Protein AF-A0A3B1BC31-F1 (afdb_monomer_lite)

Organism: NCBI:txid652676

Sequence (90 aa):
MARGGARINAGRKKGVPNGKTQKLREEIEKTGLTPLQYLTEQYQNESNDADVRLDAAKAAAPYIHARLSAVQMDANIHFTHEDALALLDD

Radius of gyration: 26.61 Å; chains: 1; bounding box: 47×69×53 Å

pLDDT: mean 85.8, std 9.46, range [51.91, 97.5]

Secondary structure (DSSP, 8-state):
---S-PPTT-SSPTTPPPHHHHHHHHHHHHH---HHHHHHHHHH-TTS-HHHHHHHHHHHHHHHSPPPP-----------HHHHHHTT--

Structure (mmCIF, N/CA/C/O backbone):
data_AF-A0A3B1BC31-F1
#
_entry.id   AF-A0A3B1BC31-F1
#
loop_
_atom_site.group_PDB
_atom_site.id
_atom_site.type_symbol
_atom_site.label_atom_id
_atom_site.label_alt_id
_atom_site.label_comp_id
_atom_site.label_asym_id
_atom_site.label_entity_id
_atom_site.label_seq_id
_atom_site.pdbx_PDB_ins_code
_atom_site.Cartn_x
_atom_site.Cartn_y
_atom_site.Cartn_z
_atom_site.occupancy
_atom_site.B_iso_or_equiv
_atom_site.auth_seq_id
_atom_site.auth_comp_id
_atom_site.auth_asym_id
_atom_site.auth_atom_id
_atom_site.pdbx_PDB_model_num
ATOM 1 N N . MET A 1 1 ? 8.989 37.475 -32.422 1.00 51.91 1 MET A N 1
ATOM 2 C CA . MET A 1 1 ? 8.156 37.034 -31.279 1.00 51.91 1 MET A CA 1
ATOM 3 C C . MET A 1 1 ? 8.597 35.637 -30.871 1.00 51.91 1 MET A C 1
ATOM 5 O O . MET A 1 1 ? 8.459 34.723 -31.676 1.00 51.91 1 MET A O 1
ATOM 9 N N . ALA A 1 2 ? 9.205 35.483 -29.692 1.00 55.94 2 ALA A N 1
ATOM 10 C CA . ALA A 1 2 ? 9.707 34.190 -29.226 1.00 55.94 2 ALA A CA 1
ATOM 11 C C . ALA A 1 2 ? 8.529 33.243 -28.936 1.00 55.94 2 ALA A C 1
ATOM 13 O O . ALA A 1 2 ? 7.656 33.544 -28.121 1.00 55.94 2 ALA A O 1
ATOM 14 N N . ARG A 1 3 ? 8.484 32.140 -29.685 1.00 65.19 3 ARG A N 1
ATOM 15 C CA . ARG A 1 3 ? 7.437 31.112 -29.672 1.00 65.19 3 ARG A CA 1
ATOM 16 C C . ARG A 1 3 ? 7.688 30.157 -28.492 1.00 65.19 3 ARG A C 1
ATOM 18 O O . ARG A 1 3 ? 8.835 29.977 -28.101 1.00 65.19 3 ARG A O 1
ATOM 25 N N . GLY A 1 4 ? 6.616 29.637 -27.889 1.00 73.88 4 GLY A N 1
ATOM 26 C CA . GLY A 1 4 ? 6.584 29.006 -26.561 1.00 73.88 4 GLY A CA 1
ATOM 27 C C . GLY A 1 4 ? 7.742 28.055 -26.228 1.00 73.88 4 GLY A C 1
ATOM 28 O O . GLY A 1 4 ? 7.997 27.093 -26.941 1.00 73.88 4 GLY A O 1
ATOM 29 N N . GLY A 1 5 ? 8.399 28.324 -25.100 1.00 77.69 5 GLY A N 1
ATOM 30 C CA . GLY A 1 5 ? 9.449 27.509 -24.494 1.00 77.69 5 GLY A CA 1
ATOM 31 C C . GLY A 1 5 ? 9.486 27.749 -22.983 1.00 77.69 5 GLY A C 1
ATOM 32 O O . GLY A 1 5 ? 8.863 28.696 -22.488 1.00 77.69 5 GLY A O 1
ATOM 33 N N . ALA A 1 6 ? 10.178 26.878 -22.244 1.00 76.56 6 ALA A N 1
ATOM 34 C CA . ALA A 1 6 ? 10.293 26.979 -20.792 1.00 76.56 6 ALA A CA 1
ATOM 35 C C . ALA A 1 6 ? 10.880 28.344 -20.396 1.00 76.56 6 ALA A C 1
ATOM 37 O O . ALA A 1 6 ? 11.995 28.690 -20.781 1.00 76.56 6 ALA A O 1
ATOM 38 N N . ARG A 1 7 ? 10.106 29.140 -19.651 1.00 84.31 7 ARG A N 1
ATOM 39 C CA . ARG A 1 7 ? 10.562 30.438 -19.137 1.00 84.31 7 ARG A CA 1
ATOM 40 C C . ARG A 1 7 ? 11.278 30.246 -17.807 1.00 84.31 7 ARG A C 1
ATOM 42 O O . ARG A 1 7 ? 11.051 29.257 -17.110 1.00 84.31 7 ARG A O 1
ATOM 49 N N . ILE A 1 8 ? 12.107 31.216 -17.431 1.00 80.12 8 ILE A N 1
ATOM 50 C CA . ILE A 1 8 ? 12.730 31.226 -16.108 1.00 80.12 8 ILE A CA 1
ATOM 51 C C . ILE A 1 8 ? 11.627 31.179 -15.037 1.00 80.12 8 ILE A C 1
ATOM 53 O O . ILE A 1 8 ? 10.648 31.921 -15.118 1.00 80.12 8 ILE A O 1
ATOM 57 N N . ASN A 1 9 ? 11.738 30.242 -14.091 1.00 80.06 9 ASN A N 1
ATOM 58 C CA . ASN A 1 9 ? 10.718 29.930 -13.076 1.00 80.06 9 ASN A CA 1
ATOM 59 C C . ASN A 1 9 ? 9.356 29.420 -13.596 1.00 80.06 9 ASN A C 1
ATOM 61 O O . ASN A 1 9 ? 8.402 29.355 -12.821 1.00 80.06 9 ASN A O 1
ATOM 65 N N . ALA A 1 10 ? 9.232 29.042 -14.870 1.00 82.31 10 ALA A N 1
ATOM 66 C CA . ALA A 1 10 ? 8.013 28.413 -15.366 1.00 82.31 10 ALA A CA 1
ATOM 67 C C . ALA A 1 10 ? 7.936 26.932 -14.975 1.00 82.31 10 ALA A C 1
ATOM 69 O O . ALA A 1 10 ? 8.939 26.221 -14.927 1.00 82.31 10 ALA A O 1
ATOM 70 N N . GLY A 1 11 ? 6.708 26.457 -14.766 1.00 83.12 11 GLY A N 1
ATOM 71 C CA . GLY A 1 11 ? 6.422 25.063 -14.443 1.00 83.12 11 GLY A CA 1
ATOM 72 C C . GLY A 1 11 ? 6.483 24.748 -12.948 1.00 83.12 11 GLY A C 1
ATOM 73 O O . GLY A 1 11 ? 6.618 25.616 -12.086 1.00 83.12 11 GLY A O 1
ATOM 74 N N . ARG A 1 12 ? 6.321 23.463 -12.629 1.00 84.06 12 ARG A N 1
ATOM 75 C CA . ARG A 1 12 ? 6.325 22.968 -11.251 1.00 84.06 12 ARG A CA 1
ATOM 76 C C . ARG A 1 12 ? 7.752 22.957 -10.703 1.00 84.06 12 ARG A C 1
ATOM 78 O O . ARG A 1 12 ? 8.649 22.399 -11.330 1.00 84.06 12 ARG A O 1
ATOM 85 N N . LYS A 1 13 ? 7.944 23.513 -9.502 1.00 85.62 13 LYS A N 1
ATOM 86 C CA . LYS A 1 13 ? 9.232 23.475 -8.792 1.00 85.62 13 LYS A CA 1
ATOM 87 C C . LYS A 1 13 ? 9.725 22.028 -8.651 1.00 85.62 13 LYS A C 1
ATOM 89 O O . LYS A 1 13 ? 8.985 21.152 -8.193 1.00 85.62 13 LYS A O 1
ATOM 94 N N . LYS A 1 14 ? 10.982 21.787 -9.031 1.00 82.94 14 LYS A N 1
ATOM 95 C CA . LYS A 1 14 ? 11.628 20.473 -8.921 1.00 82.94 14 LYS A CA 1
ATOM 96 C C . LYS A 1 14 ? 11.647 20.028 -7.454 1.00 82.94 14 LYS A C 1
ATOM 98 O O . LYS A 1 14 ? 11.943 20.825 -6.573 1.00 82.94 14 LYS A O 1
ATOM 103 N N . GLY A 1 15 ? 11.303 18.767 -7.204 1.00 84.94 15 GLY A N 1
ATOM 104 C CA . GLY A 1 15 ? 11.298 18.176 -5.860 1.00 84.94 15 GLY A CA 1
ATOM 105 C C . GLY A 1 15 ? 10.022 18.401 -5.043 1.00 84.94 15 GLY A C 1
ATOM 106 O O . GLY A 1 15 ? 9.831 17.718 -4.042 1.00 84.94 15 GLY A O 1
ATOM 107 N N . VAL A 1 16 ? 9.106 19.281 -5.470 1.00 86.38 16 VAL A N 1
ATOM 108 C CA . VAL A 1 16 ? 7.815 19.426 -4.780 1.00 86.38 16 VAL A CA 1
ATOM 109 C C . VAL A 1 16 ? 6.985 18.167 -5.029 1.00 86.38 16 VAL A C 1
ATOM 111 O O . VAL A 1 16 ? 6.774 17.846 -6.198 1.00 86.38 16 VAL A O 1
ATOM 114 N N . PRO A 1 17 ? 6.492 17.451 -4.001 1.00 85.00 17 PRO A N 1
ATOM 115 C CA . PRO A 1 17 ? 5.661 16.256 -4.169 1.00 85.00 17 PRO A CA 1
ATOM 116 C C . PRO A 1 17 ? 4.324 16.569 -4.850 1.00 85.00 17 PRO A C 1
ATOM 118 O O . PRO A 1 17 ? 3.931 17.727 -4.969 1.00 85.00 17 PRO A O 1
ATOM 121 N N . ASN A 1 18 ? 3.659 15.549 -5.399 1.00 89.88 18 ASN A N 1
ATOM 122 C CA . ASN A 1 18 ? 2.374 15.747 -6.077 1.00 89.88 18 ASN A CA 1
ATOM 123 C C . ASN A 1 18 ? 1.324 16.160 -5.035 1.00 89.88 18 ASN A C 1
ATOM 125 O O . ASN A 1 18 ? 1.405 15.702 -3.899 1.00 89.88 18 ASN A O 1
ATOM 129 N N . GLY A 1 19 ? 0.321 16.958 -5.407 1.00 90.12 19 GLY A N 1
ATOM 130 C CA . GLY A 1 19 ? -0.749 17.360 -4.488 1.00 90.12 19 GLY A CA 1
ATOM 131 C C . GLY A 1 19 ? -1.446 16.159 -3.837 1.00 90.12 19 GLY A C 1
ATOM 132 O O . GLY A 1 19 ? -1.743 16.190 -2.650 1.00 90.12 19 GLY A O 1
ATOM 133 N N . LYS A 1 20 ? -1.614 15.049 -4.572 1.00 89.56 20 LYS A N 1
ATOM 134 C CA . LYS A 1 20 ? -2.130 13.787 -4.007 1.00 89.56 20 LYS A CA 1
ATOM 135 C C . LYS A 1 20 ? -1.212 13.202 -2.927 1.00 89.56 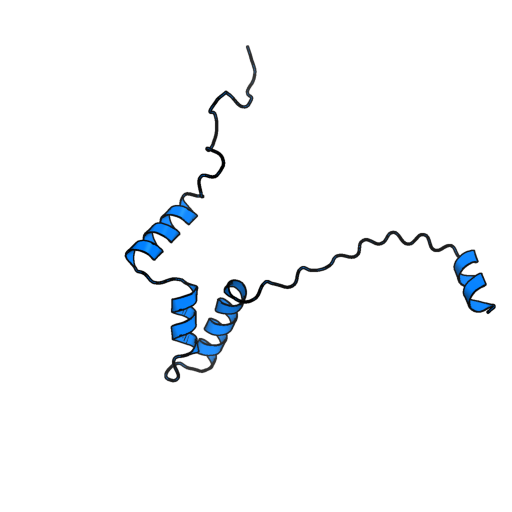20 LYS A C 1
ATOM 137 O O . LYS A 1 20 ? -1.685 12.772 -1.886 1.00 89.56 20 LYS A O 1
ATOM 142 N N . THR A 1 21 ? 0.098 13.210 -3.168 1.00 88.31 21 THR A N 1
ATOM 143 C CA . THR A 1 21 ? 1.099 12.715 -2.212 1.00 88.31 21 THR A CA 1
ATOM 144 C C . THR A 1 21 ? 1.187 13.609 -0.977 1.00 88.31 21 THR A C 1
ATOM 146 O O . THR A 1 21 ? 1.415 13.099 0.111 1.00 88.31 21 THR A O 1
ATOM 149 N N . GLN A 1 22 ? 1.006 14.925 -1.133 1.00 90.25 22 GLN A N 1
ATOM 150 C CA . GLN A 1 22 ? 0.958 15.865 -0.008 1.00 90.25 22 GLN A CA 1
ATOM 151 C C . GLN A 1 22 ? -0.251 15.591 0.883 1.00 90.25 22 GLN A C 1
ATOM 153 O O . GLN A 1 22 ? -0.062 15.335 2.063 1.00 90.25 22 GLN A O 1
ATOM 158 N N . LYS A 1 23 ? -1.458 15.508 0.307 1.00 90.69 23 LYS A N 1
ATOM 159 C CA . LYS A 1 23 ? -2.680 15.184 1.062 1.00 90.69 23 LYS A CA 1
ATOM 160 C C . LYS A 1 23 ? -2.569 13.868 1.827 1.00 90.69 23 LYS A C 1
ATOM 162 O O . LYS A 1 23 ? -2.872 13.831 3.009 1.00 90.69 23 LYS A O 1
ATOM 167 N N . LEU A 1 24 ? -2.063 12.821 1.171 1.00 88.38 24 LEU A N 1
ATOM 168 C CA . LEU A 1 24 ? -1.845 11.528 1.821 1.00 88.38 24 LEU A CA 1
ATOM 169 C C . LEU A 1 24 ? -0.890 11.649 3.018 1.00 88.38 24 LEU A C 1
ATOM 171 O O . LEU A 1 24 ? -1.146 11.072 4.066 1.00 88.38 24 LEU A O 1
ATOM 175 N N . ARG A 1 25 ? 0.209 12.403 2.879 1.00 88.50 25 ARG A N 1
ATOM 176 C CA . ARG A 1 25 ? 1.152 12.636 3.984 1.00 88.50 25 ARG A CA 1
ATOM 177 C C . ARG A 1 25 ? 0.511 13.420 5.123 1.00 88.50 25 ARG A C 1
ATOM 179 O O . ARG A 1 25 ? 0.659 13.016 6.264 1.00 88.50 25 ARG A O 1
ATOM 186 N N . GLU A 1 26 ? -0.238 14.472 4.812 1.00 90.88 26 GLU A N 1
ATOM 187 C CA . GLU A 1 26 ? -0.967 15.260 5.812 1.00 90.88 26 GLU A CA 1
ATOM 188 C C . GLU A 1 26 ? -2.009 14.416 6.562 1.00 90.88 26 GLU A C 1
ATOM 190 O O . GLU A 1 26 ? -2.186 14.572 7.766 1.00 90.88 26 GLU A O 1
ATOM 195 N N . GLU A 1 27 ? -2.713 13.517 5.872 1.00 89.00 27 GLU A N 1
ATOM 196 C CA . GLU A 1 27 ? -3.670 12.590 6.488 1.00 89.00 27 GLU A CA 1
ATOM 197 C C . GLU A 1 27 ? -2.970 11.576 7.399 1.00 89.00 27 GLU A C 1
ATOM 199 O O . GLU A 1 27 ? -3.425 11.347 8.521 1.00 89.00 27 GLU A O 1
ATOM 204 N N . ILE A 1 28 ? -1.834 11.024 6.963 1.00 91.56 28 ILE A N 1
ATOM 205 C CA . ILE A 1 28 ? -1.006 10.127 7.780 1.00 91.56 28 ILE A CA 1
ATOM 206 C C . ILE A 1 28 ? -0.463 10.865 9.009 1.00 91.56 28 ILE A C 1
ATOM 208 O O . ILE A 1 28 ? -0.497 10.322 10.105 1.00 91.56 28 ILE A O 1
ATOM 212 N N . GLU A 1 29 ? -0.006 12.110 8.864 1.00 89.69 29 GLU A N 1
ATOM 213 C CA . GLU A 1 29 ? 0.487 12.925 9.982 1.00 89.69 29 GLU A CA 1
ATOM 214 C C . GLU A 1 29 ? -0.621 13.253 10.992 1.00 89.69 29 GLU A C 1
ATOM 216 O O . GLU A 1 29 ? -0.379 13.237 12.196 1.00 89.69 29 GLU A O 1
ATOM 221 N N . LYS A 1 30 ? -1.849 13.509 10.521 1.00 90.94 30 LYS A N 1
ATOM 222 C CA . LYS A 1 30 ? -3.006 13.782 11.391 1.00 90.94 30 LYS A CA 1
ATOM 223 C C . LYS A 1 30 ? -3.491 12.549 12.141 1.00 90.94 30 LYS A C 1
ATOM 225 O O . LYS A 1 30 ? -3.896 12.660 13.293 1.00 90.94 30 LYS A O 1
ATOM 230 N N . THR A 1 31 ? -3.528 11.403 11.468 1.00 90.44 31 THR A N 1
ATOM 231 C CA . THR A 1 31 ? -4.092 10.163 12.023 1.00 90.44 31 THR A CA 1
ATOM 232 C C . THR A 1 31 ? -3.053 9.314 12.747 1.00 90.44 31 THR A C 1
ATOM 234 O O . THR A 1 31 ? -3.417 8.496 13.584 1.00 90.44 31 THR A O 1
ATOM 237 N N . GLY A 1 32 ? -1.768 9.484 12.427 1.00 90.50 32 GLY A N 1
ATOM 238 C CA . GLY A 1 32 ? -0.683 8.611 12.875 1.00 90.50 32 GLY A CA 1
ATOM 239 C C . GLY A 1 32 ? -0.728 7.207 12.265 1.00 90.50 32 GLY A C 1
ATOM 240 O O . GLY A 1 32 ? 0.132 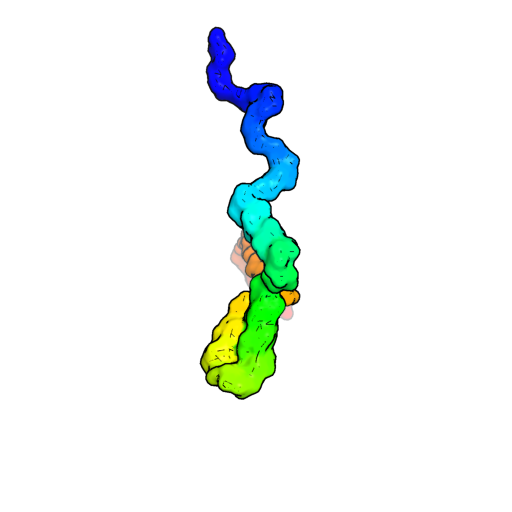6.389 12.584 1.00 90.50 32 GLY A O 1
ATOM 241 N N . LEU A 1 33 ? -1.706 6.921 11.397 1.00 91.25 33 LEU A N 1
ATOM 242 C CA . LEU A 1 33 ? -1.955 5.594 10.852 1.00 91.25 33 LEU A CA 1
ATOM 243 C C . LEU A 1 33 ? -1.433 5.514 9.419 1.00 91.25 33 LEU A C 1
ATOM 245 O O . LEU A 1 33 ? -1.920 6.184 8.506 1.00 91.25 33 LEU A O 1
ATOM 249 N N . THR A 1 34 ? -0.434 4.668 9.205 1.00 92.56 34 THR A N 1
ATOM 250 C CA . THR A 1 34 ? 0.063 4.383 7.857 1.00 92.56 34 THR A CA 1
ATOM 251 C C . THR A 1 34 ? -0.754 3.269 7.193 1.00 92.56 34 THR A C 1
ATOM 253 O O . THR A 1 34 ? -1.260 2.380 7.884 1.00 92.56 34 THR A O 1
ATOM 256 N N . PRO A 1 35 ? -0.826 3.232 5.847 1.00 90.06 35 PRO A N 1
ATOM 257 C CA . PRO A 1 35 ? -1.457 2.119 5.135 1.00 90.06 35 PRO A CA 1
ATOM 258 C C . PRO A 1 35 ? -0.878 0.751 5.525 1.00 90.06 35 PRO A C 1
ATOM 260 O O . PRO A 1 35 ? -1.615 -0.220 5.663 1.00 90.06 35 PRO A O 1
ATOM 263 N N . LEU A 1 36 ? 0.438 0.684 5.757 1.00 93.56 36 LEU A N 1
ATOM 264 C CA . LEU A 1 36 ? 1.107 -0.541 6.185 1.00 93.56 36 LEU A CA 1
ATOM 265 C C . LEU A 1 36 ? 0.665 -0.983 7.587 1.00 93.56 36 LEU A C 1
ATOM 267 O O . LEU A 1 36 ? 0.400 -2.166 7.790 1.00 93.56 36 LEU A O 1
ATOM 271 N N . GLN 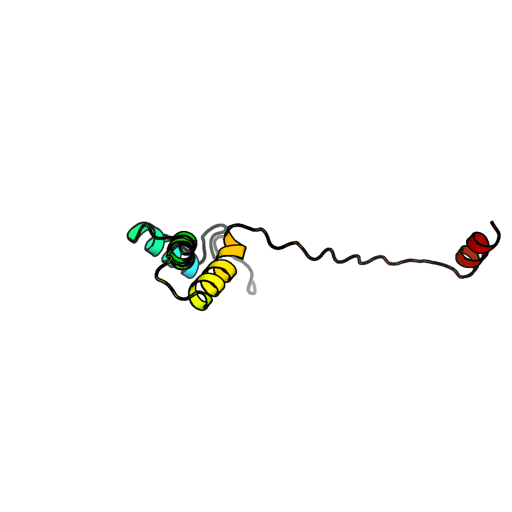A 1 37 ? 0.579 -0.055 8.544 1.00 94.19 37 GLN A N 1
ATOM 272 C CA . GLN A 1 37 ? 0.122 -0.368 9.903 1.00 94.19 37 GLN A CA 1
ATOM 273 C C . GLN A 1 37 ? -1.309 -0.894 9.896 1.00 94.19 37 GLN A C 1
ATOM 275 O O . GLN A 1 37 ? -1.556 -1.950 10.466 1.00 94.19 37 GLN A O 1
ATOM 280 N N . TYR A 1 38 ? -2.209 -0.232 9.167 1.00 94.38 38 TYR A N 1
ATOM 281 C CA . TYR A 1 38 ? -3.590 -0.689 9.041 1.00 94.38 38 TYR A CA 1
ATOM 282 C C . TYR A 1 38 ? -3.675 -2.128 8.513 1.00 94.38 38 TYR A C 1
ATOM 284 O O . TYR A 1 38 ? -4.322 -2.979 9.119 1.00 94.38 38 TYR A O 1
ATOM 292 N N . LEU A 1 39 ? -2.985 -2.432 7.409 1.00 95.44 39 LEU A N 1
ATOM 293 C CA . LEU A 1 39 ? -2.988 -3.785 6.843 1.00 95.44 39 LEU A CA 1
ATOM 294 C C . LEU A 1 39 ? -2.382 -4.806 7.814 1.00 95.44 39 LEU A C 1
ATOM 296 O O . LEU A 1 39 ? -2.882 -5.925 7.913 1.00 95.44 39 LEU A O 1
ATOM 300 N N . THR A 1 40 ? -1.347 -4.403 8.554 1.00 95.12 40 THR A N 1
ATOM 301 C CA . THR A 1 40 ? -0.700 -5.230 9.580 1.00 95.12 40 THR A CA 1
ATOM 302 C C . THR A 1 40 ? -1.657 -5.598 10.702 1.00 95.12 40 THR A C 1
ATOM 304 O O . THR A 1 40 ? -1.766 -6.773 11.040 1.00 95.12 40 THR A O 1
ATOM 307 N N . GLU A 1 41 ? -2.417 -4.634 11.214 1.00 95.62 41 GLU A N 1
ATOM 308 C CA . GLU A 1 41 ? -3.453 -4.886 12.217 1.00 95.62 41 GLU A CA 1
ATOM 309 C C . GLU A 1 41 ? -4.513 -5.868 11.699 1.00 95.62 41 GLU A C 1
ATOM 311 O O . GLU A 1 41 ? -4.907 -6.784 12.419 1.00 95.62 41 GLU A O 1
ATOM 316 N N . GLN A 1 42 ? -4.934 -5.743 10.434 1.00 96.31 42 GLN A N 1
ATOM 317 C CA . GLN A 1 42 ? -5.968 -6.616 9.872 1.00 96.31 42 GLN A CA 1
ATOM 318 C C . GLN A 1 42 ? -5.519 -8.069 9.691 1.00 96.31 42 GLN A C 1
ATOM 320 O O . GLN A 1 42 ? -6.290 -8.970 10.027 1.00 96.31 42 GLN A O 1
ATOM 325 N N . TYR A 1 43 ? -4.308 -8.332 9.179 1.00 95.75 43 TYR A N 1
ATOM 326 C CA . TYR A 1 43 ? -3.859 -9.719 8.980 1.00 95.75 43 TYR A CA 1
ATOM 327 C C . TYR A 1 43 ? -3.348 -10.388 10.264 1.00 95.75 43 TYR A C 1
ATOM 329 O O . TYR A 1 43 ? -3.355 -11.622 10.354 1.00 95.75 43 TYR A O 1
ATOM 337 N N . GLN A 1 44 ? -2.912 -9.605 11.258 1.00 95.50 44 GLN A N 1
ATOM 338 C CA . GLN A 1 44 ? -2.508 -10.121 12.570 1.00 95.50 44 GLN A CA 1
ATOM 339 C C . GLN A 1 44 ? -3.696 -10.379 13.501 1.00 95.50 44 GLN A C 1
ATOM 341 O O . GLN A 1 44 ? -3.576 -11.198 14.407 1.00 95.50 44 GLN A O 1
ATOM 346 N N . ASN A 1 45 ? -4.843 -9.736 13.276 1.00 96.38 45 ASN A N 1
ATOM 347 C CA . ASN A 1 45 ? -6.039 -9.971 14.074 1.00 96.38 45 ASN A CA 1
ATOM 348 C C . ASN A 1 45 ? -6.605 -11.385 13.842 1.00 96.38 45 ASN A C 1
ATOM 350 O O . ASN A 1 45 ? -7.156 -11.683 12.785 1.00 96.38 45 ASN A O 1
ATOM 354 N N . GLU A 1 46 ? -6.513 -12.242 14.859 1.00 94.69 46 GLU A N 1
ATOM 355 C CA . GLU A 1 46 ? -7.001 -13.627 14.827 1.00 94.69 46 GLU A CA 1
ATOM 356 C C . GLU A 1 46 ? -8.530 -13.745 14.784 1.00 94.69 46 GLU A C 1
ATOM 358 O O . GLU A 1 46 ? -9.048 -14.791 14.405 1.00 94.69 46 GLU A O 1
ATOM 363 N N . SER A 1 47 ? -9.258 -12.681 15.139 1.00 96.94 47 SER A N 1
ATOM 364 C CA . SER A 1 47 ? -10.727 -12.659 15.064 1.00 96.94 47 SER A CA 1
ATOM 365 C C . SER A 1 47 ? -11.249 -12.430 13.642 1.00 96.94 47 SER A C 1
ATOM 367 O O . SER A 1 47 ? -12.438 -12.618 13.393 1.00 96.94 47 SER A O 1
ATOM 369 N N . ASN A 1 48 ? -10.385 -11.997 12.718 1.00 95.25 48 ASN A N 1
ATOM 370 C CA . ASN A 1 48 ? -10.746 -11.811 11.319 1.00 95.25 48 ASN A CA 1
ATOM 371 C C . ASN A 1 48 ? -10.758 -13.150 10.576 1.00 95.25 48 ASN A C 1
ATOM 373 O O . ASN A 1 48 ? -9.953 -14.042 10.852 1.00 95.25 48 ASN A O 1
ATOM 377 N N . ASP A 1 49 ? -11.629 -13.250 9.574 1.00 97.12 49 ASP A N 1
ATOM 378 C CA . ASP A 1 49 ? -11.670 -14.409 8.688 1.00 97.12 49 ASP A CA 1
ATOM 379 C C . ASP A 1 49 ? -10.336 -14.603 7.946 1.00 97.12 49 ASP A C 1
ATOM 381 O O . ASP A 1 49 ? -9.618 -13.644 7.634 1.00 97.12 49 ASP A O 1
ATOM 385 N N . ALA A 1 50 ? -10.000 -15.859 7.653 1.00 96.19 50 ALA A N 1
ATOM 386 C CA . ALA A 1 50 ? -8.736 -16.235 7.032 1.00 96.19 50 ALA A CA 1
ATOM 387 C C . ALA A 1 50 ? -8.538 -15.547 5.673 1.00 96.19 50 ALA A C 1
ATOM 389 O O . ALA A 1 50 ? -7.426 -15.110 5.367 1.00 96.19 50 ALA A O 1
ATOM 390 N N . ASP A 1 51 ? -9.614 -15.383 4.901 1.00 97.06 51 ASP A N 1
ATOM 391 C CA . ASP A 1 51 ? -9.578 -14.732 3.591 1.00 97.06 51 ASP A CA 1
ATOM 392 C C . ASP A 1 51 ? -9.221 -13.246 3.699 1.00 97.06 51 ASP A C 1
ATOM 394 O O . ASP A 1 51 ? -8.353 -12.759 2.971 1.00 97.06 51 ASP A O 1
ATOM 398 N N . VAL A 1 52 ? -9.810 -12.535 4.668 1.00 96.56 52 VAL A N 1
ATOM 399 C CA . VAL A 1 52 ? -9.511 -11.117 4.935 1.00 96.56 52 VAL A CA 1
ATOM 400 C C . VAL A 1 52 ? -8.055 -10.949 5.356 1.00 96.56 52 VAL A C 1
ATOM 402 O O . VAL A 1 52 ? -7.362 -10.041 4.892 1.00 96.56 52 VAL A O 1
ATOM 405 N N . ARG A 1 53 ? -7.562 -11.852 6.209 1.00 97.50 53 ARG A N 1
ATOM 406 C CA . ARG A 1 53 ? -6.169 -11.829 6.663 1.00 97.50 53 ARG A CA 1
ATOM 407 C C . ARG A 1 53 ? -5.199 -12.084 5.511 1.00 97.50 53 ARG A C 1
ATOM 409 O O . ARG A 1 53 ? -4.195 -11.383 5.391 1.00 97.50 53 ARG A O 1
ATOM 416 N N . LEU A 1 54 ? -5.500 -13.050 4.643 1.00 97.12 54 LEU A N 1
ATOM 417 C CA . LEU A 1 54 ? -4.694 -13.343 3.458 1.00 97.12 54 LEU A CA 1
ATOM 418 C C . LEU A 1 54 ? -4.659 -12.167 2.482 1.00 97.12 54 LEU A C 1
ATOM 420 O O . LEU A 1 54 ? -3.594 -11.864 1.940 1.00 97.12 54 LEU A O 1
ATOM 424 N N . ASP A 1 55 ? -5.792 -11.508 2.256 1.00 96.75 55 ASP A N 1
ATOM 425 C CA . ASP A 1 55 ? -5.864 -10.365 1.348 1.00 96.75 55 ASP A CA 1
ATOM 426 C C . ASP A 1 55 ? -5.084 -9.160 1.893 1.00 96.75 55 ASP A C 1
ATOM 428 O O . ASP A 1 55 ? -4.238 -8.593 1.196 1.00 96.75 55 ASP A O 1
ATOM 432 N N . ALA A 1 56 ? -5.245 -8.850 3.183 1.00 96.25 56 ALA A N 1
ATOM 433 C CA . ALA A 1 56 ? -4.475 -7.802 3.847 1.00 96.25 56 ALA A CA 1
ATOM 434 C C . ALA A 1 56 ? -2.959 -8.082 3.822 1.00 96.25 56 ALA A C 1
ATOM 436 O O . ALA A 1 56 ? -2.168 -7.176 3.549 1.00 96.25 56 ALA A O 1
ATOM 437 N N . ALA A 1 57 ? -2.536 -9.335 4.028 1.00 95.00 57 ALA A N 1
ATOM 438 C CA . ALA A 1 57 ? -1.128 -9.725 3.940 1.00 95.00 57 ALA A CA 1
ATOM 439 C C . ALA A 1 57 ? -0.562 -9.562 2.516 1.00 95.00 57 ALA A C 1
ATOM 441 O O . ALA A 1 57 ? 0.531 -9.016 2.338 1.00 95.00 57 ALA A O 1
ATOM 442 N N . LYS A 1 58 ? -1.316 -9.969 1.483 1.00 93.94 58 LYS A N 1
ATOM 443 C CA . LYS A 1 58 ? -0.935 -9.762 0.073 1.00 93.94 58 LYS A CA 1
ATOM 444 C C . LYS A 1 58 ? -0.797 -8.278 -0.258 1.00 93.94 58 LYS A C 1
ATOM 446 O O . LYS A 1 58 ? 0.171 -7.887 -0.907 1.00 93.94 58 LYS A O 1
ATOM 451 N N . ALA A 1 59 ? -1.736 -7.457 0.209 1.00 94.56 59 ALA A N 1
ATOM 452 C CA . ALA A 1 59 ? -1.711 -6.014 0.010 1.00 94.56 59 ALA A CA 1
ATOM 453 C C . ALA A 1 59 ? -0.553 -5.327 0.757 1.00 94.56 59 ALA A C 1
ATOM 455 O O . ALA A 1 59 ? -0.046 -4.309 0.288 1.00 94.56 59 ALA A O 1
ATOM 456 N N . ALA A 1 60 ? -0.102 -5.881 1.889 1.00 94.31 60 ALA A N 1
ATOM 457 C CA . ALA A 1 60 ? 1.029 -5.357 2.656 1.00 94.31 60 ALA A CA 1
ATOM 458 C C . ALA A 1 60 ? 2.396 -5.680 2.021 1.00 94.31 60 ALA A C 1
ATOM 460 O O . ALA A 1 60 ? 3.345 -4.909 2.183 1.00 94.31 60 ALA A O 1
ATOM 461 N N . ALA A 1 61 ? 2.507 -6.781 1.268 1.00 91.69 61 ALA A N 1
ATOM 462 C CA . ALA A 1 61 ? 3.773 -7.266 0.715 1.00 91.69 61 ALA A CA 1
ATOM 463 C C . ALA A 1 61 ? 4.598 -6.215 -0.066 1.00 91.69 61 ALA A C 1
ATOM 465 O O . ALA A 1 61 ? 5.803 -6.152 0.173 1.00 91.69 61 ALA A O 1
ATOM 466 N N . PRO A 1 62 ? 4.024 -5.339 -0.921 1.00 89.94 62 PRO A N 1
ATOM 467 C CA . PRO A 1 62 ? 4.789 -4.332 -1.667 1.00 89.94 62 PRO A CA 1
ATOM 468 C C . PRO A 1 62 ? 5.479 -3.271 -0.799 1.00 89.94 62 PRO A C 1
ATOM 470 O O . PRO A 1 62 ? 6.406 -2.613 -1.267 1.00 89.94 62 PRO A O 1
ATOM 473 N N . TYR A 1 63 ? 5.016 -3.068 0.438 1.00 88.88 63 TYR A N 1
ATOM 474 C CA . TYR A 1 63 ? 5.589 -2.082 1.356 1.00 88.88 63 TYR A CA 1
ATOM 475 C C . TYR A 1 63 ? 6.811 -2.613 2.114 1.00 88.88 63 TYR A C 1
ATOM 477 O O . TYR A 1 63 ? 7.630 -1.815 2.562 1.00 88.88 63 TYR A O 1
ATOM 485 N N . ILE A 1 64 ? 6.933 -3.936 2.264 1.00 87.44 64 ILE A N 1
ATOM 486 C CA . ILE A 1 64 ? 8.014 -4.591 3.021 1.00 87.44 64 ILE A CA 1
ATOM 487 C C . ILE A 1 64 ? 8.992 -5.296 2.074 1.00 87.44 64 ILE A C 1
ATOM 489 O O . ILE A 1 64 ? 10.206 -5.243 2.265 1.00 87.44 64 ILE A O 1
ATOM 493 N N . HIS A 1 65 ? 8.470 -5.954 1.042 1.00 83.00 65 HIS A N 1
ATOM 494 C CA . HIS A 1 65 ? 9.241 -6.761 0.111 1.00 83.00 65 HIS A CA 1
ATOM 495 C C . HIS A 1 65 ? 9.355 -6.030 -1.221 1.00 83.00 65 HIS A C 1
ATOM 497 O O . HIS A 1 65 ? 8.376 -5.866 -1.953 1.00 83.00 65 HIS A O 1
ATOM 503 N N . ALA A 1 66 ? 10.574 -5.601 -1.552 1.00 80.06 66 ALA A N 1
ATOM 504 C CA . ALA A 1 66 ? 10.863 -5.080 -2.877 1.00 80.06 66 ALA A CA 1
ATOM 505 C C . ALA A 1 66 ? 10.469 -6.132 -3.921 1.00 80.06 66 ALA A C 1
ATOM 507 O O . ALA A 1 66 ? 10.889 -7.290 -3.853 1.00 80.06 66 ALA A O 1
ATOM 508 N N . ARG A 1 67 ? 9.643 -5.731 -4.890 1.00 74.38 67 ARG A N 1
ATOM 509 C CA . ARG A 1 67 ? 9.288 -6.605 -6.006 1.00 74.38 67 ARG A CA 1
ATOM 510 C C . ARG A 1 67 ? 10.569 -6.955 -6.761 1.00 74.38 67 ARG A C 1
ATOM 512 O O . ARG A 1 67 ? 11.309 -6.050 -7.142 1.00 74.38 67 ARG A O 1
ATOM 519 N N . LEU A 1 68 ? 10.806 -8.247 -6.990 1.00 73.12 68 LEU A N 1
ATOM 520 C CA . LEU A 1 68 ? 11.911 -8.702 -7.831 1.00 73.12 68 LEU A CA 1
ATOM 521 C C . LEU A 1 68 ? 11.827 -7.982 -9.181 1.00 73.12 68 LEU A C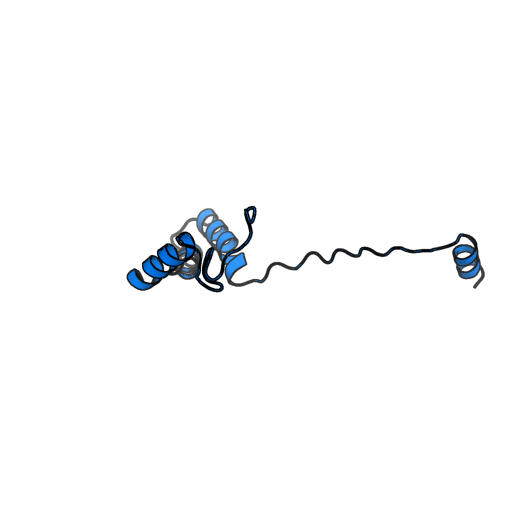 1
ATOM 523 O O . LEU A 1 68 ? 10.795 -8.033 -9.858 1.00 73.12 68 LEU A O 1
ATOM 527 N N . SER A 1 69 ? 12.893 -7.273 -9.548 1.00 73.88 69 SER A N 1
ATOM 528 C CA . SER A 1 69 ? 13.005 -6.682 -10.875 1.00 73.88 69 SER A CA 1
ATOM 529 C C . SER A 1 69 ? 13.036 -7.812 -11.895 1.00 73.88 69 SER A C 1
ATOM 531 O O . SER A 1 69 ? 13.858 -8.721 -11.776 1.00 73.88 69 SER A O 1
ATOM 533 N N . ALA A 1 70 ? 12.161 -7.754 -12.898 1.00 75.25 70 ALA A N 1
ATOM 534 C CA . ALA A 1 70 ? 12.274 -8.634 -14.049 1.00 75.25 70 ALA A CA 1
ATOM 535 C C . ALA A 1 70 ? 13.603 -8.315 -14.746 1.00 75.25 70 ALA A C 1
ATOM 537 O O . ALA A 1 70 ? 13.769 -7.228 -15.297 1.00 75.25 70 ALA A O 1
ATOM 538 N N . VAL A 1 71 ? 14.573 -9.225 -14.660 1.00 76.69 71 VAL A N 1
ATOM 539 C CA . VAL A 1 71 ? 15.811 -9.114 -15.430 1.00 76.69 71 VAL A CA 1
ATOM 540 C C . VAL A 1 71 ? 15.454 -9.469 -16.868 1.00 76.69 71 VAL A C 1
ATOM 542 O O . VAL A 1 71 ? 15.269 -10.638 -17.196 1.00 76.69 71 VAL A O 1
ATOM 545 N N . GLN A 1 72 ? 15.290 -8.455 -17.713 1.00 78.31 72 GLN A N 1
ATOM 546 C CA . GLN A 1 72 ? 15.155 -8.649 -19.151 1.00 78.31 72 GLN A CA 1
ATOM 547 C C . GLN A 1 72 ? 16.562 -8.834 -19.732 1.00 78.31 72 GLN A C 1
ATOM 549 O O . GLN A 1 72 ? 17.371 -7.908 -19.702 1.00 78.31 72 GLN A O 1
ATOM 554 N N . MET A 1 73 ? 16.875 -10.045 -20.202 1.00 78.31 73 MET A N 1
ATOM 555 C CA . MET A 1 73 ? 18.140 -10.332 -20.878 1.00 78.31 73 MET A CA 1
ATOM 556 C C . MET A 1 73 ? 17.972 -10.131 -22.386 1.00 78.31 73 MET A C 1
ATOM 558 O O . MET A 1 73 ? 17.628 -11.064 -23.106 1.00 78.31 73 MET A O 1
ATOM 562 N N . ASP A 1 74 ? 18.228 -8.912 -22.859 1.00 77.62 74 ASP A N 1
ATOM 563 C CA . ASP A 1 74 ? 18.324 -8.608 -24.290 1.00 77.62 74 ASP A CA 1
ATOM 564 C C . ASP A 1 74 ? 19.734 -8.972 -24.789 1.00 77.62 74 ASP A C 1
ATOM 566 O O . ASP A 1 74 ? 20.604 -8.117 -24.957 1.00 77.62 74 ASP A O 1
ATOM 570 N N . ALA A 1 75 ? 19.996 -10.268 -24.970 1.00 80.00 75 ALA A N 1
ATOM 571 C CA . ALA A 1 75 ? 21.241 -10.743 -25.566 1.00 80.00 75 ALA A CA 1
ATOM 572 C C . ALA A 1 75 ? 21.075 -10.871 -27.086 1.00 80.00 75 ALA A C 1
ATOM 574 O O . ALA A 1 75 ? 20.337 -11.729 -27.568 1.00 80.00 75 ALA A O 1
ATOM 575 N N . ASN A 1 76 ? 21.783 -10.038 -27.852 1.00 77.19 76 ASN A N 1
ATOM 576 C CA . ASN A 1 76 ? 21.946 -10.257 -29.286 1.00 77.19 76 ASN A CA 1
ATOM 577 C C . ASN A 1 76 ? 23.049 -11.304 -29.492 1.00 77.19 76 ASN A C 1
ATOM 579 O O . ASN A 1 76 ? 24.237 -10.976 -29.503 1.00 77.19 76 ASN A O 1
ATOM 583 N N . ILE A 1 77 ? 22.656 -12.575 -29.560 1.00 80.62 77 ILE A N 1
ATOM 584 C CA . ILE A 1 77 ? 23.598 -13.680 -29.731 1.00 80.62 77 ILE A CA 1
ATOM 585 C C . ILE A 1 77 ? 23.920 -13.805 -31.222 1.00 80.62 77 ILE A C 1
ATOM 587 O O . ILE A 1 77 ? 23.125 -14.322 -32.004 1.00 80.62 77 ILE A O 1
ATOM 591 N N . HIS A 1 78 ? 25.109 -13.351 -31.612 1.00 75.94 78 HIS A N 1
ATOM 592 C CA . HIS A 1 78 ? 25.696 -13.691 -32.904 1.00 75.94 78 HIS A CA 1
ATOM 593 C C . HIS A 1 78 ? 26.336 -15.076 -32.800 1.00 75.94 78 HIS A C 1
ATOM 595 O O . HIS A 1 78 ? 27.530 -15.192 -32.556 1.00 75.94 78 HIS A O 1
ATOM 601 N N . 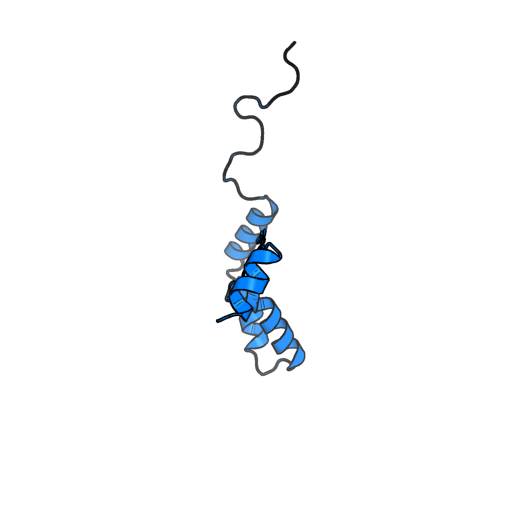PHE A 1 79 ? 25.518 -16.119 -32.925 1.00 77.62 79 PHE A N 1
ATOM 602 C CA . PHE A 1 79 ? 25.996 -17.493 -33.041 1.00 77.62 79 PHE A CA 1
ATOM 603 C C . PHE A 1 79 ? 25.988 -17.871 -34.518 1.00 77.62 79 PHE A C 1
ATOM 605 O O . PHE A 1 79 ? 24.920 -17.878 -35.140 1.00 77.62 79 PHE A O 1
ATOM 612 N N . THR A 1 80 ? 27.156 -18.116 -35.109 1.00 82.50 80 THR A N 1
ATOM 613 C CA . THR A 1 80 ? 27.213 -18.598 -36.491 1.00 82.50 80 THR A CA 1
ATOM 614 C C . THR A 1 80 ? 27.119 -20.122 -36.525 1.00 82.50 80 THR A C 1
ATOM 616 O O . THR A 1 80 ? 27.381 -20.800 -35.534 1.00 82.50 80 THR A O 1
ATOM 619 N N . HIS A 1 81 ? 26.691 -20.676 -37.661 1.00 77.62 81 HIS A N 1
ATOM 620 C CA . HIS A 1 81 ? 26.574 -22.128 -37.827 1.00 77.62 81 HIS A CA 1
ATOM 621 C C . HIS A 1 81 ? 27.924 -22.840 -37.647 1.00 77.62 81 HIS A C 1
ATOM 623 O O . HIS A 1 81 ? 27.971 -23.915 -37.059 1.00 77.62 81 HIS A O 1
ATOM 629 N N . GLU A 1 82 ? 29.009 -22.198 -38.080 1.00 83.56 82 GLU A N 1
ATOM 630 C CA . GLU A 1 82 ? 30.376 -22.711 -37.957 1.00 83.56 82 GLU A CA 1
ATOM 631 C C . GLU A 1 82 ? 30.817 -22.808 -36.487 1.00 83.56 82 GLU A C 1
ATOM 633 O O . GLU A 1 82 ? 31.393 -23.815 -36.080 1.00 83.56 82 GLU A O 1
ATOM 638 N N . ASP A 1 83 ? 30.462 -21.815 -35.659 1.00 81.69 83 ASP A N 1
ATOM 639 C CA . ASP A 1 83 ? 30.752 -21.833 -34.216 1.00 81.69 83 ASP A CA 1
ATOM 640 C C . ASP A 1 83 ? 30.001 -22.967 -33.493 1.00 81.69 83 ASP A C 1
ATOM 642 O O . ASP A 1 83 ? 30.488 -23.517 -32.506 1.00 81.69 83 ASP A O 1
ATOM 646 N N . ALA A 1 84 ? 28.814 -23.339 -33.990 1.00 80.06 84 ALA A N 1
ATOM 647 C CA . ALA A 1 84 ? 28.025 -24.444 -33.449 1.00 80.06 84 ALA A CA 1
ATOM 648 C C . ALA A 1 84 ? 28.636 -25.814 -33.770 1.00 80.06 84 ALA A C 1
ATOM 650 O O . ALA A 1 84 ? 28.584 -26.716 -32.935 1.00 80.06 84 ALA A O 1
ATOM 651 N N . LEU A 1 85 ? 29.191 -25.968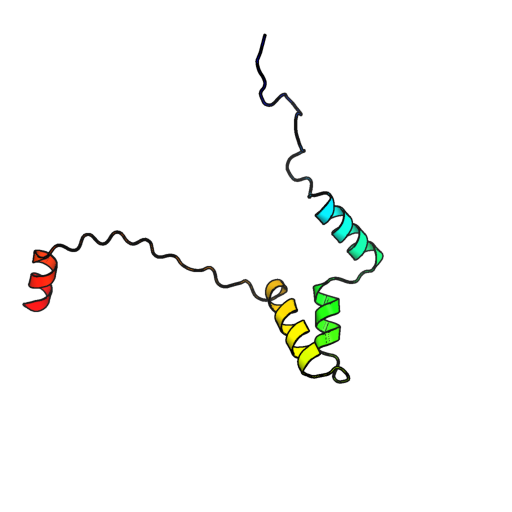 -34.975 1.00 84.56 85 LEU A N 1
ATOM 652 C CA . LEU A 1 85 ? 29.829 -27.207 -35.419 1.00 84.56 85 LEU A CA 1
ATOM 653 C C . LEU A 1 85 ? 31.147 -27.449 -34.679 1.00 84.56 85 LEU A C 1
ATOM 655 O O . LEU A 1 85 ? 31.375 -28.558 -34.208 1.00 84.56 85 LEU A O 1
ATOM 659 N N . ALA A 1 86 ? 31.948 -26.402 -34.465 1.00 84.00 86 ALA A N 1
ATOM 660 C CA . ALA A 1 86 ? 33.212 -26.504 -33.735 1.00 84.00 86 ALA A CA 1
ATOM 661 C C . ALA A 1 86 ? 33.057 -27.009 -32.285 1.00 84.00 86 ALA A C 1
ATOM 663 O O . ALA A 1 86 ? 33.983 -27.602 -31.749 1.00 84.00 86 ALA A O 1
ATOM 664 N N . LEU A 1 87 ? 31.897 -26.795 -31.651 1.00 80.56 87 LEU A N 1
ATOM 665 C CA . LEU A 1 87 ? 31.607 -27.259 -30.286 1.00 80.56 87 LEU A CA 1
ATOM 666 C C . LEU A 1 87 ? 31.089 -28.705 -30.203 1.00 80.56 87 LEU A C 1
ATOM 668 O O . LEU A 1 87 ? 30.947 -29.224 -29.099 1.00 80.56 87 LEU A O 1
ATOM 672 N N . LEU A 1 88 ? 30.739 -29.327 -31.332 1.00 83.12 88 LEU A N 1
ATOM 673 C CA . LEU A 1 88 ? 30.275 -30.720 -31.395 1.00 83.12 88 LEU A CA 1
ATOM 674 C C . LEU A 1 88 ? 31.407 -31.709 -31.709 1.00 83.12 88 LEU A C 1
ATOM 676 O O . LEU A 1 88 ? 31.216 -32.909 -31.515 1.00 83.12 88 LEU A O 1
ATOM 680 N N . ASP A 1 89 ? 32.538 -31.204 -32.207 1.00 72.62 89 ASP A N 1
ATOM 681 C CA . ASP A 1 89 ? 33.694 -31.992 -32.649 1.00 72.62 89 ASP A CA 1
ATOM 682 C C . ASP A 1 89 ? 34.784 -32.173 -31.558 1.00 72.62 89 ASP A C 1
ATOM 684 O O . ASP A 1 89 ? 35.777 -32.859 -31.815 1.00 72.62 89 ASP A O 1
ATOM 688 N N . ASP A 1 90 ? 34.584 -31.617 -30.352 1.00 57.25 90 ASP A N 1
ATOM 689 C CA . ASP A 1 90 ? 35.360 -31.874 -29.113 1.00 57.25 90 ASP A CA 1
ATOM 690 C C . ASP A 1 90 ? 34.624 -32.860 -28.178 1.00 57.25 90 ASP A C 1
ATOM 692 O O . ASP A 1 90 ? 35.295 -33.732 -27.570 1.00 57.25 90 ASP A O 1
#

Foldseek 3Di:
DDDDDADVPPDDDPPDDDPVVVVLVVVCVVVVDDLLNVLVCQLPDPVDDNVRNVVSVVVNCVVPPPDPDDPDDPDPDPDDPVNVVVVVVD